Protein AF-A0A7S0ATK8-F1 (afdb_monomer)

Secondary structure (DSSP, 8-state):
-BPP----S-GGG--HHHHH--S-B-HHHHHHHHHHHHHHHHHHSS-S-SSSSTTSHHHHHHHTT-HHHHHHHTT----HHHHHHHHHHT-SSTTTSPPHHHHHTSHHHHH-------

Radius of gyration: 14.16 Å; Cα contacts (8 Å, |Δi|>4): 160; chains: 1; bounding box: 34×24×38 Å

pLDDT: mean 89.96, std 11.38, range [43.09, 98.19]

Solvent-accessible surface area (backbone atoms only — not comparable to full-atom values): 6788 Å² total; per-residue (Å²): 115,46,70,61,83,74,87,84,83,62,55,53,50,42,29,52,61,58,63,66,45,81,54,67,39,52,67,69,49,42,51,38,25,29,50,25,42,50,52,46,24,74,70,72,74,49,73,74,33,70,42,52,43,82,87,32,67,51,31,39,42,37,53,72,68,42,43,50,62,48,35,56,76,67,73,47,90,67,56,71,53,53,34,50,51,37,42,36,25,43,35,74,52,62,89,68,25,54,50,72,71,53,49,65,66,30,65,42,69,72,67,52,74,83,78,72,83,130

Structure (mmCIF, N/CA/C/O backbone):
data_AF-A0A7S0ATK8-F1
#
_entry.id   AF-A0A7S0ATK8-F1
#
loop_
_atom_site.group_PDB
_atom_site.id
_atom_site.type_symbol
_atom_site.label_atom_id
_atom_site.label_alt_id
_atom_site.label_comp_id
_atom_site.label_asym_id
_atom_site.label_entity_id
_atom_site.label_seq_id
_atom_site.pdbx_PDB_ins_code
_atom_site.Cartn_x
_atom_site.Cartn_y
_atom_site.Cartn_z
_atom_site.occupancy
_atom_site.B_iso_or_equiv
_atom_site.auth_seq_id
_atom_site.auth_comp_id
_atom_site.auth_asym_id
_atom_site.auth_atom_id
_atom_site.pdbx_PDB_model_num
ATOM 1 N N . MET A 1 1 ? 3.622 -7.779 -18.973 1.00 81.69 1 MET A N 1
ATOM 2 C CA . MET A 1 1 ? 4.752 -6.952 -18.500 1.00 81.69 1 MET A CA 1
ATOM 3 C C . MET A 1 1 ? 4.941 -5.753 -19.414 1.00 81.69 1 MET A C 1
ATOM 5 O O . MET A 1 1 ? 5.159 -5.931 -20.609 1.00 81.69 1 MET A O 1
ATOM 9 N N . MET A 1 2 ? 4.822 -4.550 -18.862 1.00 84.62 2 MET A N 1
ATOM 10 C CA . MET A 1 2 ? 5.096 -3.281 -19.538 1.00 84.62 2 MET A CA 1
ATOM 11 C C . MET A 1 2 ? 6.590 -2.962 -19.453 1.00 84.62 2 MET A C 1
ATOM 13 O O . MET A 1 2 ? 7.256 -3.381 -18.512 1.00 84.62 2 MET A O 1
ATOM 17 N N . LYS A 1 3 ? 7.133 -2.248 -20.443 1.00 82.94 3 LYS A N 1
ATOM 18 C CA . LYS A 1 3 ? 8.534 -1.796 -20.438 1.00 82.94 3 LYS A CA 1
ATOM 19 C C . LYS A 1 3 ? 8.670 -0.461 -19.683 1.00 82.94 3 LYS A C 1
ATOM 21 O O . LYS A 1 3 ? 7.701 0.297 -19.682 1.00 82.94 3 LYS A O 1
ATOM 26 N N . PRO A 1 4 ? 9.854 -0.144 -19.126 1.00 80.31 4 PRO A N 1
ATOM 27 C CA . PRO A 1 4 ? 10.177 1.188 -18.613 1.00 80.31 4 PRO A CA 1
ATOM 28 C C . PRO A 1 4 ? 9.881 2.293 -19.637 1.00 80.31 4 PRO A C 1
ATOM 30 O O . PRO A 1 4 ? 10.356 2.215 -20.769 1.00 80.31 4 PRO A O 1
ATOM 33 N N . GLN A 1 5 ? 9.096 3.305 -19.257 1.00 69.06 5 GLN A N 1
ATOM 34 C CA . GLN A 1 5 ? 8.702 4.419 -20.143 1.00 69.06 5 GLN A CA 1
ATOM 35 C C . GLN A 1 5 ? 9.170 5.797 -19.639 1.00 69.06 5 GLN A C 1
ATOM 37 O O . GLN A 1 5 ? 8.876 6.812 -20.262 1.00 69.06 5 GLN A O 1
ATOM 42 N N . GLY A 1 6 ? 9.967 5.830 -18.566 1.00 65.62 6 GLY A N 1
ATOM 43 C CA . GLY A 1 6 ? 10.400 7.068 -17.913 1.00 65.62 6 GLY A CA 1
ATOM 44 C C . GLY A 1 6 ? 9.496 7.423 -16.732 1.00 65.62 6 GLY A C 1
ATOM 45 O O . GLY A 1 6 ? 8.367 6.948 -16.631 1.00 65.62 6 GLY A O 1
ATOM 46 N N . VAL A 1 7 ? 10.013 8.234 -15.808 1.00 63.94 7 VAL A N 1
ATOM 47 C CA . VAL A 1 7 ? 9.304 8.597 -14.574 1.00 63.94 7 VAL A CA 1
ATOM 48 C C . VAL A 1 7 ? 8.342 9.757 -14.857 1.00 63.94 7 VAL A C 1
ATOM 50 O O . VAL A 1 7 ? 8.771 10.849 -15.223 1.00 63.94 7 VAL A O 1
ATOM 53 N N . CYS A 1 8 ? 7.038 9.535 -14.676 1.00 66.88 8 CYS A N 1
ATOM 54 C CA . CYS A 1 8 ? 5.998 10.566 -14.729 1.00 66.88 8 CYS A CA 1
ATOM 55 C C . CYS A 1 8 ? 5.044 10.390 -13.537 1.00 66.88 8 CYS A C 1
ATOM 57 O O . CYS A 1 8 ? 4.597 9.278 -13.269 1.00 66.88 8 CYS A O 1
ATOM 59 N N . GLY A 1 9 ? 4.745 11.473 -12.813 1.00 67.88 9 GLY A N 1
ATOM 60 C CA . GLY A 1 9 ? 3.863 11.467 -11.639 1.00 67.88 9 GLY A CA 1
ATOM 61 C C . GLY A 1 9 ? 4.531 12.001 -10.369 1.00 67.88 9 GLY A C 1
ATOM 62 O O . GLY A 1 9 ? 5.692 12.409 -10.378 1.00 67.88 9 GLY A O 1
ATOM 63 N N . LYS A 1 10 ? 3.787 12.013 -9.257 1.00 78.88 10 LYS A N 1
ATOM 64 C CA . LYS A 1 10 ? 4.329 12.362 -7.936 1.00 78.88 10 LYS A CA 1
ATOM 65 C C . LYS A 1 10 ? 4.959 11.121 -7.292 1.00 78.88 10 LYS A C 1
ATOM 67 O O . LYS A 1 10 ? 4.311 10.081 -7.203 1.00 78.88 10 LYS A O 1
ATOM 72 N N . HIS A 1 11 ? 6.200 11.252 -6.823 1.00 84.62 11 HIS A N 1
ATOM 73 C CA . HIS A 1 11 ? 7.014 10.145 -6.298 1.00 84.62 11 HIS A CA 1
ATOM 74 C C . HIS A 1 11 ? 6.331 9.322 -5.197 1.00 84.62 11 HIS A C 1
ATOM 76 O O . HIS A 1 11 ? 6.488 8.106 -5.155 1.00 84.62 11 HIS A O 1
ATOM 82 N N . ASN A 1 12 ? 5.522 9.960 -4.353 1.00 87.44 12 ASN A N 1
ATOM 83 C CA . ASN A 1 12 ? 4.843 9.306 -3.238 1.00 87.44 12 ASN A CA 1
ATOM 84 C C . ASN A 1 12 ? 3.671 8.394 -3.642 1.00 87.44 12 ASN A C 1
ATOM 86 O O . ASN A 1 12 ? 3.187 7.661 -2.791 1.00 87.44 12 ASN A O 1
ATOM 90 N N . TYR A 1 13 ? 3.238 8.396 -4.909 1.00 90.88 13 TYR A N 1
ATOM 91 C CA . TYR A 1 13 ? 2.228 7.461 -5.440 1.00 90.88 13 TYR A CA 1
ATOM 92 C C . TYR A 1 13 ? 2.846 6.303 -6.226 1.00 90.88 13 TYR A C 1
ATOM 94 O O . TYR A 1 13 ? 2.164 5.329 -6.536 1.00 90.88 13 TYR A O 1
ATOM 102 N N . MET A 1 14 ? 4.125 6.416 -6.587 1.00 91.50 14 MET A N 1
ATOM 103 C CA . MET A 1 14 ? 4.786 5.430 -7.431 1.00 91.50 14 MET A CA 1
ATOM 104 C C . MET A 1 14 ? 5.059 4.153 -6.651 1.00 91.50 14 MET A C 1
ATOM 106 O O . MET A 1 14 ? 5.492 4.195 -5.495 1.00 91.50 14 MET A O 1
ATOM 110 N N . SER A 1 15 ? 4.861 3.024 -7.326 1.00 93.12 15 SER A N 1
ATOM 111 C CA . SER A 1 15 ? 5.346 1.738 -6.846 1.00 93.12 15 SER A CA 1
ATOM 112 C C . SER A 1 15 ? 6.877 1.668 -6.922 1.00 93.12 15 SER A C 1
ATOM 114 O O . SER A 1 15 ? 7.494 2.420 -7.687 1.00 93.12 15 SER A O 1
ATOM 116 N N . PRO A 1 16 ? 7.520 0.742 -6.192 1.00 93.94 16 PRO A N 1
ATOM 117 C CA . PRO A 1 16 ? 8.973 0.573 -6.234 1.00 93.94 16 PRO A CA 1
ATOM 118 C C . PRO A 1 16 ? 9.491 0.230 -7.638 1.00 93.94 16 PRO A C 1
ATOM 120 O O . PRO A 1 16 ? 10.598 0.623 -8.006 1.00 93.94 16 PRO A O 1
ATOM 123 N N . GLU A 1 17 ? 8.692 -0.477 -8.443 1.00 93.25 17 GLU A N 1
ATOM 124 C CA . GLU A 1 17 ? 9.037 -0.840 -9.824 1.00 93.25 17 GLU A CA 1
ATOM 125 C C . GLU A 1 17 ? 9.083 0.386 -10.728 1.00 93.25 17 GLU A C 1
ATOM 127 O O . GLU A 1 17 ? 10.034 0.545 -11.494 1.00 93.25 17 GLU A O 1
ATOM 132 N N . ILE A 1 18 ? 8.071 1.253 -10.619 1.00 92.12 18 ILE A N 1
ATOM 133 C CA . ILE A 1 18 ? 7.999 2.502 -11.381 1.00 92.12 18 ILE A CA 1
ATOM 134 C C . ILE A 1 18 ? 9.061 3.483 -10.906 1.00 92.12 18 ILE A C 1
ATOM 136 O O . ILE A 1 18 ? 9.685 4.142 -11.728 1.00 92.12 18 ILE A O 1
ATOM 140 N N . TYR A 1 19 ? 9.301 3.563 -9.597 1.00 90.62 19 TYR A N 1
ATOM 141 C CA . TYR A 1 19 ? 10.307 4.461 -9.040 1.00 90.62 19 TYR A CA 1
ATOM 142 C C . TYR A 1 19 ? 11.721 4.091 -9.509 1.00 90.62 19 TYR A C 1
ATOM 144 O O . TYR A 1 19 ? 12.499 4.973 -9.863 1.00 90.62 19 TYR A O 1
ATOM 152 N N . ARG A 1 20 ? 12.054 2.790 -9.560 1.00 90.06 20 ARG A N 1
ATOM 153 C CA . ARG A 1 20 ? 13.337 2.314 -10.113 1.00 90.06 20 ARG A CA 1
ATOM 154 C C . ARG A 1 20 ? 13.376 2.431 -11.637 1.00 90.06 20 ARG A C 1
ATOM 156 O O . ARG A 1 20 ? 14.393 2.827 -12.186 1.00 90.06 20 ARG A O 1
ATOM 163 N N . ASN A 1 21 ? 12.281 2.093 -12.322 1.00 88.25 21 ASN A N 1
ATOM 164 C CA . ASN A 1 21 ? 12.143 2.159 -13.782 1.00 88.25 21 ASN A CA 1
ATOM 165 C C . ASN A 1 21 ? 13.262 1.418 -14.560 1.00 88.25 21 ASN A C 1
ATOM 167 O O . ASN A 1 21 ? 13.648 1.818 -15.655 1.00 88.25 21 ASN A O 1
ATOM 171 N N . GLU A 1 22 ? 13.800 0.328 -14.006 1.00 88.88 22 GLU A N 1
ATOM 172 C CA . GLU A 1 22 ? 14.937 -0.413 -14.588 1.00 88.88 22 GLU A CA 1
ATOM 173 C C . GLU A 1 22 ? 14.518 -1.665 -15.371 1.00 88.88 22 GLU A C 1
ATOM 175 O O . GLU A 1 22 ? 15.231 -2.120 -16.266 1.00 88.88 22 GLU A O 1
ATOM 180 N N . ARG A 1 23 ? 13.380 -2.273 -15.014 1.00 89.75 23 ARG A N 1
ATOM 181 C CA . ARG A 1 23 ? 12.948 -3.588 -15.511 1.00 89.75 23 ARG A CA 1
ATOM 182 C C . ARG A 1 23 ? 11.485 -3.559 -15.942 1.00 89.75 23 ARG A C 1
ATOM 184 O O . ARG A 1 23 ? 10.735 -2.712 -15.463 1.00 89.75 23 ARG A O 1
ATOM 191 N N . PRO A 1 24 ? 11.055 -4.485 -16.817 1.00 91.94 24 PRO A N 1
ATOM 192 C CA . PRO A 1 24 ? 9.641 -4.658 -17.097 1.00 91.94 24 PRO A CA 1
ATOM 193 C C . PRO A 1 24 ? 8.842 -4.976 -15.829 1.00 91.94 24 PRO A C 1
ATOM 195 O O . PRO A 1 24 ? 9.312 -5.730 -14.978 1.00 91.94 24 PRO A O 1
ATOM 198 N N . PHE A 1 25 ? 7.632 -4.436 -15.732 1.00 93.06 25 PHE A N 1
ATOM 199 C CA . PHE A 1 25 ? 6.763 -4.554 -14.557 1.00 93.06 25 PHE A CA 1
ATOM 200 C C . PHE A 1 25 ? 5.336 -4.949 -14.949 1.00 93.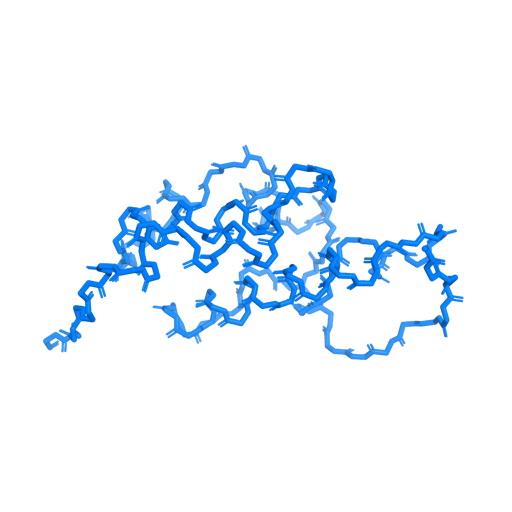06 25 PHE A C 1
ATOM 202 O O . PHE A 1 25 ? 4.945 -4.862 -16.118 1.00 93.06 25 PHE A O 1
ATOM 209 N N . ASP A 1 26 ? 4.553 -5.415 -13.981 1.00 94.81 26 ASP A N 1
ATOM 210 C CA . ASP A 1 26 ? 3.138 -5.728 -14.176 1.00 94.81 26 ASP A CA 1
ATOM 211 C C . ASP A 1 26 ? 2.282 -4.474 -13.956 1.00 94.81 26 ASP A C 1
ATOM 213 O O . ASP A 1 26 ? 2.295 -3.903 -12.870 1.00 94.81 26 ASP A O 1
ATOM 217 N N . GLY A 1 27 ? 1.536 -4.061 -14.986 1.00 93.44 27 GLY A N 1
ATOM 218 C CA . GLY A 1 27 ? 0.649 -2.896 -14.936 1.00 93.44 27 GLY A CA 1
ATOM 219 C C . GLY A 1 27 ? -0.423 -3.010 -13.849 1.00 93.44 27 GLY A C 1
ATOM 220 O O . GLY A 1 27 ? -0.674 -2.057 -13.123 1.00 93.44 27 GLY A O 1
ATOM 221 N N . PHE A 1 28 ? -0.996 -4.199 -13.657 1.00 95.62 28 PHE A N 1
ATOM 222 C CA . PHE A 1 28 ? -2.040 -4.380 -12.649 1.00 95.62 28 PHE A CA 1
ATOM 223 C C . PHE A 1 28 ? -1.477 -4.283 -11.226 1.00 95.62 28 PHE A C 1
ATOM 225 O O . PHE A 1 28 ? -2.101 -3.699 -10.343 1.00 95.62 28 PHE A O 1
ATOM 232 N N . ALA A 1 29 ? -0.275 -4.816 -10.996 1.00 96.44 29 ALA A N 1
ATOM 233 C CA . ALA A 1 29 ? 0.348 -4.798 -9.674 1.00 96.44 29 ALA A CA 1
ATOM 234 C C . ALA A 1 29 ? 0.835 -3.399 -9.258 1.00 96.44 29 ALA A C 1
ATOM 236 O O . ALA A 1 29 ? 0.863 -3.090 -8.063 1.00 96.44 29 ALA A O 1
ATOM 237 N N . ILE A 1 30 ? 1.237 -2.551 -10.212 1.00 95.56 30 ILE A N 1
ATOM 238 C CA . ILE A 1 30 ? 1.590 -1.153 -9.916 1.00 95.56 30 ILE A CA 1
ATOM 239 C C . ILE A 1 30 ? 0.342 -0.301 -9.644 1.00 95.56 30 ILE A C 1
ATOM 241 O O . ILE A 1 30 ? 0.388 0.567 -8.774 1.00 95.56 30 ILE A O 1
ATOM 245 N N . ASP A 1 31 ? -0.781 -0.589 -10.312 1.00 95.69 31 ASP A N 1
ATOM 246 C CA . ASP A 1 31 ? -2.048 0.113 -10.083 1.00 95.69 31 ASP A CA 1
ATOM 247 C C . ASP A 1 31 ? -2.597 -0.192 -8.686 1.00 95.69 31 ASP A C 1
ATOM 249 O O . ASP A 1 31 ? -3.064 0.708 -7.987 1.00 95.69 31 ASP A O 1
ATOM 253 N N . LEU A 1 32 ? -2.483 -1.443 -8.226 1.00 97.94 32 LEU A N 1
ATOM 254 C CA . LEU A 1 32 ? -2.908 -1.816 -6.874 1.00 97.94 32 LEU A CA 1
ATOM 255 C C . LEU A 1 32 ? -2.006 -1.243 -5.785 1.00 97.94 32 LEU A C 1
ATOM 257 O O . LEU A 1 32 ? -2.505 -0.871 -4.724 1.00 97.94 32 LEU A O 1
ATOM 261 N N . TRP A 1 33 ? -0.712 -1.075 -6.059 1.00 97.19 33 TRP A N 1
ATOM 262 C CA . TRP A 1 33 ? 0.154 -0.307 -5.172 1.00 97.19 33 TRP A CA 1
ATOM 263 C C . TRP A 1 33 ? -0.336 1.144 -5.046 1.00 97.19 33 TRP A C 1
ATOM 265 O O . TRP A 1 33 ? -0.534 1.642 -3.937 1.00 97.19 33 TRP A O 1
ATOM 275 N N . ALA A 1 34 ? -0.573 1.819 -6.177 1.00 96.69 34 ALA A N 1
ATOM 276 C CA . ALA A 1 34 ? -1.040 3.205 -6.188 1.00 96.69 34 ALA A CA 1
ATOM 277 C C . ALA A 1 34 ? -2.400 3.355 -5.483 1.00 96.69 34 ALA A C 1
ATOM 279 O O . ALA A 1 34 ? -2.591 4.286 -4.700 1.00 96.69 34 ALA A O 1
ATOM 280 N N . ALA A 1 35 ? -3.320 2.408 -5.688 1.00 97.62 35 ALA A N 1
ATOM 281 C CA . ALA A 1 35 ? -4.586 2.351 -4.965 1.00 97.62 35 ALA A CA 1
ATOM 282 C C .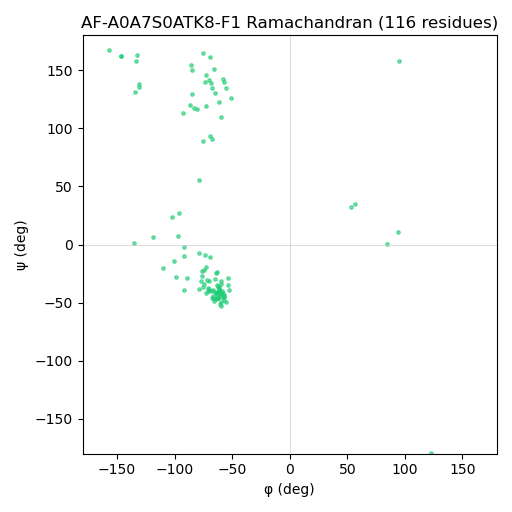 ALA A 1 35 ? -4.385 2.185 -3.447 1.00 97.62 35 ALA A C 1
ATOM 284 O O . ALA A 1 35 ? -5.078 2.840 -2.672 1.00 97.62 35 ALA A O 1
ATOM 285 N N . GLY A 1 36 ? -3.411 1.375 -3.015 1.00 97.62 36 GLY A N 1
ATOM 286 C CA . GLY A 1 36 ? -3.048 1.216 -1.603 1.00 97.62 36 GLY A CA 1
ATOM 287 C C . GLY A 1 36 ? -2.515 2.511 -0.982 1.00 97.62 36 GLY A C 1
ATOM 288 O O . GLY A 1 36 ? -2.912 2.874 0.124 1.00 97.62 36 GLY A O 1
ATOM 289 N N . VAL A 1 37 ? -1.686 3.261 -1.718 1.00 97.44 37 VAL A N 1
ATOM 290 C CA . VAL A 1 37 ? -1.227 4.599 -1.302 1.00 97.44 37 VAL A CA 1
ATOM 291 C C . VAL A 1 37 ? -2.402 5.570 -1.165 1.00 97.44 37 VAL A C 1
ATOM 293 O O . VAL A 1 37 ? -2.484 6.301 -0.179 1.00 97.44 37 VAL A O 1
ATOM 296 N N . ILE A 1 38 ? -3.317 5.591 -2.139 1.00 97.00 38 ILE A N 1
ATOM 297 C CA . ILE A 1 38 ? -4.499 6.463 -2.099 1.00 97.00 38 ILE A CA 1
ATOM 298 C C . ILE A 1 38 ? -5.380 6.105 -0.900 1.00 97.00 38 ILE A C 1
ATOM 300 O O . ILE A 1 38 ? -5.807 7.003 -0.179 1.00 97.00 38 ILE A O 1
ATOM 304 N N . LEU A 1 39 ? -5.608 4.814 -0.650 1.00 96.62 39 LEU A N 1
ATOM 305 C CA . LEU A 1 39 ? -6.362 4.348 0.510 1.00 96.62 39 LEU A CA 1
ATOM 306 C C . LEU A 1 39 ? -5.724 4.810 1.824 1.00 96.62 39 LEU A C 1
ATOM 308 O O . LEU A 1 39 ? -6.426 5.351 2.675 1.00 96.62 39 LEU A O 1
ATOM 312 N N . TYR A 1 40 ? -4.401 4.690 1.954 1.00 96.12 40 TYR A N 1
ATOM 313 C CA . TYR A 1 40 ? -3.677 5.222 3.107 1.00 96.12 40 TYR A CA 1
ATOM 314 C C . TYR A 1 40 ? -3.943 6.716 3.296 1.00 96.12 40 TYR A C 1
ATOM 316 O O . TYR A 1 40 ? -4.310 7.136 4.388 1.00 96.12 40 TYR A O 1
ATOM 324 N N . ILE A 1 41 ? -3.820 7.518 2.235 1.00 95.44 41 ILE A N 1
ATOM 325 C CA . ILE A 1 41 ? -4.058 8.967 2.304 1.00 95.44 41 ILE A CA 1
ATOM 326 C C . ILE A 1 41 ? -5.503 9.273 2.713 1.00 95.44 41 ILE A C 1
ATOM 328 O O . ILE A 1 41 ? -5.723 10.178 3.511 1.00 95.44 41 ILE A O 1
ATOM 332 N N . MET A 1 42 ? -6.485 8.531 2.196 1.00 95.00 42 MET A N 1
ATOM 333 C CA . MET A 1 42 ? -7.891 8.728 2.561 1.00 95.00 42 MET A CA 1
ATOM 334 C C . MET A 1 42 ? -8.156 8.449 4.045 1.00 95.00 42 MET A C 1
ATOM 336 O O . MET A 1 42 ? -8.993 9.124 4.638 1.00 95.00 42 MET A O 1
ATOM 340 N N . LEU A 1 43 ? -7.456 7.478 4.640 1.00 92.94 43 LEU A N 1
ATOM 341 C CA . LEU A 1 43 ? -7.668 7.065 6.030 1.00 92.94 43 LEU A CA 1
ATOM 342 C C . LEU A 1 43 ? -6.821 7.845 7.045 1.00 92.94 43 LEU A C 1
ATOM 344 O O . LEU A 1 43 ? -7.239 7.997 8.188 1.00 92.94 43 LEU A O 1
ATOM 348 N N . THR A 1 44 ? -5.644 8.336 6.652 1.00 92.38 44 THR A N 1
ATOM 349 C CA . THR A 1 44 ? -4.702 9.010 7.568 1.00 92.38 44 THR A CA 1
ATOM 350 C C . THR A 1 44 ? -4.571 10.513 7.314 1.00 92.38 44 THR A C 1
ATOM 352 O O . THR A 1 44 ? -4.136 11.252 8.194 1.00 92.38 44 THR A O 1
ATOM 355 N N . GLY A 1 45 ? -4.938 10.985 6.119 1.00 92.50 45 GLY A N 1
ATOM 356 C CA . GLY A 1 45 ? -4.828 12.383 5.699 1.00 92.50 45 GLY A CA 1
ATOM 357 C C . GLY A 1 45 ? -3.456 12.799 5.151 1.00 92.50 45 GLY A C 1
ATOM 358 O O . GLY A 1 45 ? -3.288 13.956 4.765 1.00 92.50 45 GLY A O 1
ATOM 359 N N . PHE A 1 46 ? -2.468 11.901 5.085 1.00 91.75 46 PHE A N 1
ATOM 360 C CA . PHE A 1 46 ? -1.113 12.224 4.620 1.00 91.75 46 PHE A CA 1
ATOM 361 C C . PHE A 1 46 ? -0.458 11.036 3.887 1.00 91.75 46 PHE A C 1
ATOM 363 O O . PHE A 1 46 ? -0.940 9.910 3.988 1.00 91.75 46 PHE A O 1
ATOM 370 N N . PRO A 1 47 ? 0.606 11.245 3.084 1.00 93.69 47 PRO A N 1
ATOM 371 C CA . PRO A 1 47 ? 1.207 10.160 2.314 1.00 93.69 47 PRO A CA 1
ATOM 372 C C . PRO A 1 47 ? 2.005 9.183 3.194 1.00 93.69 47 PRO A C 1
ATOM 374 O O . PRO A 1 47 ? 2.678 9.614 4.136 1.00 93.69 47 PRO A O 1
ATOM 377 N N . PRO A 1 48 ? 2.009 7.884 2.845 1.00 93.81 48 PRO A N 1
ATOM 378 C CA . PRO A 1 48 ? 2.696 6.855 3.622 1.00 93.81 48 PRO A CA 1
ATOM 379 C C . PRO A 1 48 ? 4.220 7.030 3.648 1.00 93.81 48 PRO A C 1
ATOM 381 O O . PRO A 1 48 ? 4.864 6.654 4.619 1.00 93.81 48 PRO A O 1
ATOM 384 N N . TYR A 1 49 ? 4.800 7.612 2.599 1.00 94.69 49 TYR A N 1
ATOM 385 C CA . TYR A 1 49 ? 6.231 7.875 2.435 1.00 94.69 49 TYR A CA 1
ATOM 386 C C . TYR A 1 49 ? 6.434 9.016 1.421 1.00 94.69 49 TYR A C 1
ATOM 388 O O . TYR A 1 49 ? 5.500 9.380 0.702 1.00 94.69 49 TYR A O 1
ATOM 396 N N . ASP A 1 50 ? 7.644 9.570 1.332 1.00 93.44 50 ASP A N 1
ATOM 397 C CA . ASP A 1 50 ? 7.999 10.560 0.304 1.00 93.44 50 ASP A CA 1
ATOM 398 C C . ASP A 1 50 ? 8.589 9.886 -0.940 1.00 93.44 50 ASP A C 1
ATOM 400 O O . ASP A 1 50 ? 8.297 10.285 -2.069 1.00 93.44 50 ASP A O 1
ATOM 404 N N . ASN A 1 51 ? 9.407 8.846 -0.736 1.00 93.19 51 ASN A N 1
ATOM 405 C CA . ASN A 1 51 ? 10.089 8.122 -1.805 1.00 93.19 51 ASN A CA 1
ATOM 406 C C . ASN A 1 51 ? 9.913 6.606 -1.673 1.00 93.19 51 ASN A C 1
ATOM 408 O O . ASN A 1 51 ? 10.127 6.043 -0.603 1.00 93.19 51 ASN A O 1
ATOM 412 N N . ALA A 1 52 ? 9.618 5.926 -2.784 1.00 93.31 52 ALA A N 1
ATOM 413 C CA . ALA A 1 52 ? 9.479 4.468 -2.829 1.00 93.31 52 ALA A CA 1
ATOM 414 C C . ALA A 1 52 ? 10.846 3.747 -2.867 1.00 93.31 52 ALA A C 1
ATOM 416 O O . ALA A 1 52 ? 11.155 2.989 -3.791 1.00 93.31 52 ALA A O 1
ATOM 417 N N . ASN A 1 53 ? 11.711 4.029 -1.888 1.00 93.44 53 ASN A N 1
ATOM 418 C CA . ASN A 1 53 ? 13.036 3.428 -1.766 1.00 93.44 53 ASN A CA 1
ATOM 419 C C . ASN A 1 53 ? 13.457 3.244 -0.296 1.00 93.44 53 ASN A C 1
ATOM 421 O O . ASN A 1 53 ? 12.930 3.882 0.608 1.00 93.44 53 ASN A O 1
ATOM 425 N N . MET A 1 54 ? 14.454 2.386 -0.058 1.00 94.44 54 MET A N 1
ATOM 426 C CA . MET A 1 54 ? 14.881 1.998 1.296 1.00 94.44 54 MET A CA 1
ATOM 427 C C . MET A 1 54 ? 15.571 3.109 2.105 1.00 94.44 54 MET A C 1
ATOM 429 O O . MET A 1 54 ? 15.803 2.915 3.301 1.00 94.44 54 MET A O 1
ATOM 433 N N . ALA A 1 55 ? 15.931 4.243 1.492 1.00 95.25 55 ALA A N 1
ATOM 434 C CA . ALA A 1 55 ? 16.462 5.398 2.216 1.00 95.25 55 ALA A CA 1
ATOM 435 C C . ALA A 1 55 ? 15.353 6.172 2.949 1.00 95.25 55 ALA A C 1
ATOM 437 O O . ALA A 1 55 ? 15.639 6.842 3.939 1.00 95.25 55 ALA A O 1
ATOM 438 N N . ASP A 1 56 ? 14.096 6.042 2.512 1.00 95.06 56 ASP A N 1
ATOM 439 C CA . ASP A 1 56 ? 12.934 6.548 3.236 1.00 95.06 56 ASP A CA 1
ATOM 440 C C . ASP A 1 56 ? 12.544 5.566 4.355 1.00 95.06 56 ASP A C 1
ATOM 442 O O . ASP A 1 56 ? 12.181 4.410 4.118 1.00 95.06 56 ASP A O 1
ATOM 446 N N . GLN A 1 57 ? 12.636 6.026 5.605 1.00 94.25 57 GLN A N 1
ATOM 447 C CA . GLN A 1 57 ? 12.328 5.209 6.778 1.00 94.25 57 GLN A CA 1
ATOM 448 C C . GLN A 1 57 ? 10.862 4.758 6.803 1.00 94.25 57 GLN A C 1
ATOM 450 O O . GLN A 1 57 ? 10.586 3.634 7.217 1.00 94.25 57 GLN A O 1
ATOM 455 N N . ARG A 1 58 ? 9.924 5.601 6.353 1.00 93.19 58 ARG A N 1
ATOM 456 C CA . ARG A 1 58 ? 8.496 5.261 6.363 1.00 93.19 58 ARG A CA 1
ATOM 457 C C . ARG A 1 58 ? 8.184 4.200 5.318 1.00 93.19 58 ARG A C 1
ATOM 459 O O . ARG A 1 58 ? 7.468 3.247 5.609 1.00 93.19 58 ARG A O 1
ATOM 466 N N . PHE A 1 59 ? 8.802 4.311 4.140 1.00 95.75 59 PHE A N 1
ATOM 467 C CA . PHE A 1 59 ? 8.724 3.268 3.119 1.00 95.75 59 PHE A CA 1
ATOM 468 C C . PHE A 1 59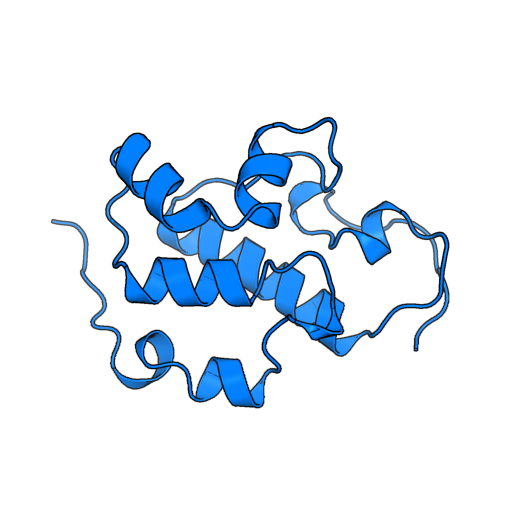 ? 9.226 1.925 3.657 1.00 95.75 59 PHE A C 1
ATOM 470 O O . PHE A 1 59 ? 8.562 0.910 3.467 1.00 95.75 59 PHE A O 1
ATOM 477 N N . ARG A 1 60 ? 10.364 1.926 4.368 1.00 95.94 60 ARG A N 1
ATOM 478 C CA . ARG A 1 60 ? 10.950 0.713 4.954 1.00 95.94 60 ARG A CA 1
ATOM 479 C C . ARG A 1 60 ? 9.984 -0.006 5.901 1.00 95.94 60 ARG A C 1
ATOM 481 O O . ARG A 1 60 ? 9.783 -1.204 5.746 1.00 95.94 60 ARG A O 1
ATOM 488 N N . ILE A 1 61 ? 9.352 0.727 6.817 1.00 93.69 61 ILE A N 1
ATOM 489 C CA . ILE A 1 61 ? 8.396 0.160 7.785 1.00 93.69 61 ILE A CA 1
ATOM 490 C C . ILE A 1 61 ? 7.248 -0.565 7.067 1.00 93.69 61 ILE A C 1
ATOM 492 O O . ILE A 1 61 ? 6.880 -1.680 7.440 1.00 93.69 61 ILE A O 1
ATOM 496 N N . ILE A 1 62 ? 6.721 0.045 6.004 1.00 93.56 62 ILE A N 1
ATOM 497 C CA . ILE A 1 62 ? 5.611 -0.508 5.221 1.00 93.56 62 ILE A CA 1
ATOM 498 C C . ILE A 1 62 ? 6.028 -1.795 4.514 1.00 93.56 62 ILE A C 1
ATOM 500 O O . ILE A 1 62 ? 5.321 -2.798 4.591 1.00 93.56 62 ILE A O 1
ATOM 504 N N . VAL A 1 63 ? 7.174 -1.799 3.831 1.00 94.50 63 VAL A N 1
ATOM 505 C CA . VAL A 1 63 ? 7.612 -2.988 3.084 1.00 94.50 63 VAL A CA 1
ATOM 506 C C . VAL A 1 63 ? 8.089 -4.128 3.983 1.00 94.50 63 VAL A C 1
ATOM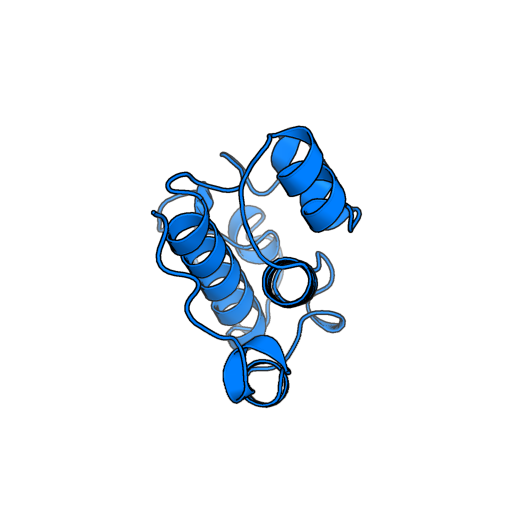 508 O O . VAL A 1 63 ? 8.093 -5.276 3.544 1.00 94.50 63 VAL A O 1
ATOM 511 N N . GLU A 1 64 ? 8.444 -3.837 5.236 1.00 94.50 64 GLU A N 1
ATOM 512 C CA . GLU A 1 64 ? 8.757 -4.832 6.269 1.00 94.50 64 GLU A CA 1
ATOM 513 C C . GLU A 1 64 ? 7.509 -5.473 6.898 1.00 94.50 64 GLU A C 1
ATOM 515 O O . GLU A 1 64 ? 7.636 -6.449 7.633 1.00 94.50 64 GLU A O 1
ATOM 520 N N . GLY A 1 65 ? 6.305 -4.985 6.582 1.00 93.44 65 GLY A N 1
ATOM 521 C CA . GLY A 1 65 ? 5.061 -5.588 7.058 1.00 93.44 65 GLY A CA 1
ATOM 522 C C . GLY A 1 65 ? 4.494 -4.987 8.345 1.00 93.44 65 GLY A C 1
ATOM 523 O O . GLY A 1 65 ? 3.570 -5.573 8.899 1.00 93.44 65 GLY A O 1
ATOM 524 N N . ASN A 1 66 ? 5.029 -3.855 8.814 1.00 92.69 66 ASN A N 1
ATOM 525 C CA . ASN A 1 66 ? 4.747 -3.292 10.140 1.00 92.69 66 ASN A CA 1
ATOM 526 C C . ASN A 1 66 ? 3.764 -2.102 10.109 1.00 92.69 66 ASN A C 1
ATOM 528 O O . ASN A 1 66 ? 3.795 -1.235 10.987 1.00 92.69 66 ASN A O 1
ATOM 532 N N . LEU A 1 67 ? 2.926 -1.992 9.071 1.00 92.62 67 LEU A N 1
ATOM 533 C CA . LEU A 1 67 ? 2.024 -0.849 8.893 1.00 92.62 67 LEU A CA 1
ATOM 534 C C . LEU A 1 67 ? 0.997 -0.719 10.030 1.00 92.62 67 LEU A C 1
ATOM 536 O O . LEU A 1 67 ? 0.729 0.391 10.484 1.00 92.62 67 LEU A O 1
ATOM 540 N N . VAL A 1 68 ? 0.409 -1.824 10.496 1.00 91.62 68 VAL A N 1
ATOM 541 C CA . VAL A 1 68 ? -0.631 -1.788 11.543 1.00 91.62 68 VAL A CA 1
ATOM 542 C C . VAL A 1 68 ? -0.037 -1.295 12.862 1.00 91.62 68 VAL A C 1
ATOM 544 O O . VAL A 1 68 ? -0.588 -0.406 13.512 1.00 91.62 68 VAL A O 1
ATOM 547 N N . GLU A 1 69 ? 1.121 -1.831 13.236 1.00 91.62 69 GLU A N 1
ATOM 548 C CA . GLU A 1 69 ? 1.875 -1.441 14.423 1.00 91.62 69 GLU A CA 1
ATOM 549 C C . GLU A 1 69 ? 2.288 0.031 14.354 1.00 91.62 69 GLU A C 1
ATOM 551 O O . GLU A 1 69 ? 2.189 0.748 15.349 1.00 91.62 69 GLU A O 1
ATOM 556 N N . GLN A 1 70 ? 2.698 0.503 13.175 1.00 91.06 70 GLN A N 1
ATOM 557 C CA . GLN A 1 70 ? 3.051 1.900 12.942 1.00 91.06 70 GLN A CA 1
ATOM 558 C C . GLN A 1 70 ? 1.853 2.840 13.124 1.00 91.06 70 GLN A C 1
ATOM 560 O O . GLN A 1 70 ? 1.985 3.857 13.802 1.00 91.06 70 GLN A O 1
ATOM 565 N N . LEU A 1 71 ? 0.691 2.514 12.545 1.00 91.94 71 LEU A N 1
ATOM 566 C CA . LEU A 1 71 ? -0.524 3.327 12.683 1.00 91.94 71 LEU A CA 1
ATOM 567 C C . LEU A 1 71 ? -0.943 3.443 14.156 1.00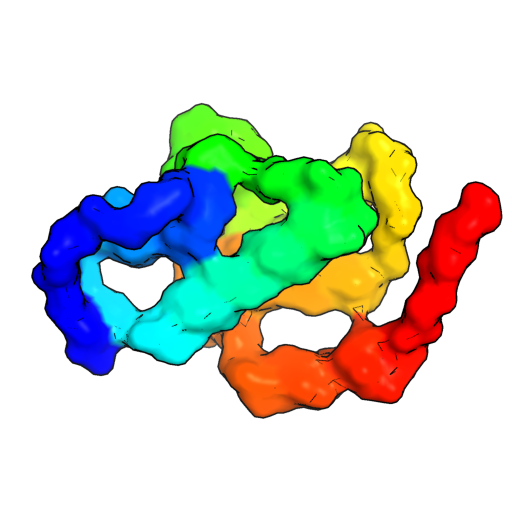 91.94 71 LEU A C 1
ATOM 569 O O . LEU A 1 71 ? -1.229 4.545 14.624 1.00 91.94 71 LEU A O 1
ATOM 573 N N . LYS A 1 72 ? -0.871 2.335 14.905 1.00 91.75 72 LYS A N 1
ATOM 574 C CA . LYS A 1 72 ? -1.105 2.311 16.359 1.00 91.75 72 LYS A CA 1
ATOM 575 C C . LYS A 1 72 ? -0.094 3.168 17.120 1.00 91.75 72 LYS A C 1
ATOM 577 O O . LYS A 1 72 ? -0.482 3.949 17.981 1.00 91.75 72 LYS A O 1
ATOM 582 N N . ALA A 1 73 ? 1.194 3.056 16.795 1.00 90.50 73 ALA A N 1
ATOM 583 C CA . ALA A 1 73 ? 2.252 3.833 17.443 1.00 90.50 73 ALA A CA 1
ATOM 584 C C . ALA A 1 73 ? 2.119 5.348 17.208 1.00 90.50 73 ALA A C 1
ATOM 586 O O . ALA A 1 73 ? 2.641 6.139 17.992 1.00 90.50 73 ALA A O 1
ATOM 587 N N . TRP A 1 74 ? 1.443 5.751 16.132 1.00 89.38 74 TRP A N 1
ATOM 588 C CA . TRP A 1 74 ? 1.186 7.149 15.783 1.00 89.38 74 TRP A CA 1
ATOM 589 C C . TRP A 1 74 ? -0.192 7.651 16.222 1.00 89.38 74 TRP A C 1
ATOM 591 O O . TRP A 1 74 ? -0.554 8.769 15.867 1.00 89.38 74 TRP A O 1
ATOM 601 N N . ASP A 1 75 ? -0.937 6.851 16.990 1.00 90.69 75 ASP A N 1
ATOM 602 C CA . ASP A 1 75 ? -2.287 7.176 17.466 1.00 90.69 75 ASP A CA 1
ATOM 603 C C . ASP A 1 75 ? -3.270 7.500 16.321 1.00 90.69 75 ASP A C 1
ATOM 605 O O . ASP A 1 75 ? -4.146 8.358 16.424 1.00 90.69 75 ASP A O 1
ATOM 609 N N . ILE A 1 76 ? -3.110 6.816 15.182 1.00 89.94 76 ILE A N 1
ATOM 610 C CA . ILE A 1 76 ? -3.985 6.971 14.018 1.00 89.94 76 ILE A CA 1
ATOM 611 C C . ILE A 1 76 ? -5.094 5.927 14.095 1.00 89.94 76 ILE A C 1
ATOM 613 O O . ILE A 1 76 ? -4.853 4.726 13.966 1.00 89.94 76 ILE A O 1
ATOM 617 N N . ASN A 1 77 ? -6.325 6.399 14.290 1.00 89.00 77 ASN A N 1
ATOM 618 C CA . ASN A 1 77 ? -7.494 5.543 14.448 1.00 89.00 77 ASN A CA 1
ATOM 619 C C . ASN A 1 77 ? -7.954 4.944 13.107 1.00 89.00 77 ASN A C 1
ATOM 621 O O . ASN A 1 77 ? -8.788 5.511 12.403 1.00 89.00 77 ASN A O 1
ATOM 625 N N . VAL A 1 78 ? -7.402 3.783 12.769 1.00 90.31 78 VAL A N 1
ATOM 626 C CA . VAL A 1 78 ? -7.756 2.969 11.602 1.00 90.31 78 VAL A CA 1
ATOM 627 C C . VAL A 1 78 ? -7.962 1.532 12.080 1.00 90.31 78 VAL A C 1
ATOM 629 O O . VAL A 1 78 ? -7.193 1.053 12.911 1.00 90.31 78 VAL A O 1
ATOM 632 N N . SER A 1 79 ? -8.996 0.840 11.585 1.00 92.12 79 SER A N 1
ATOM 633 C CA . SER A 1 79 ? -9.251 -0.544 12.009 1.00 92.12 79 SER A CA 1
ATOM 634 C C . SER A 1 79 ? -8.127 -1.484 11.566 1.00 92.12 79 SER A C 1
ATOM 636 O O . SER A 1 79 ? -7.497 -1.280 10.522 1.00 92.12 79 SER A O 1
ATOM 638 N N . ASP A 1 80 ? -7.904 -2.549 12.335 1.00 91.69 80 ASP A N 1
ATOM 639 C CA . ASP A 1 80 ? -6.871 -3.543 12.032 1.00 91.69 80 ASP A CA 1
ATOM 640 C C . ASP A 1 80 ? -7.106 -4.198 10.659 1.00 91.69 80 ASP A C 1
ATOM 642 O O . ASP A 1 80 ? -6.153 -4.451 9.924 1.00 91.69 80 ASP A O 1
ATOM 646 N N . GLU A 1 81 ? -8.363 -4.393 10.248 1.00 93.94 81 GLU A N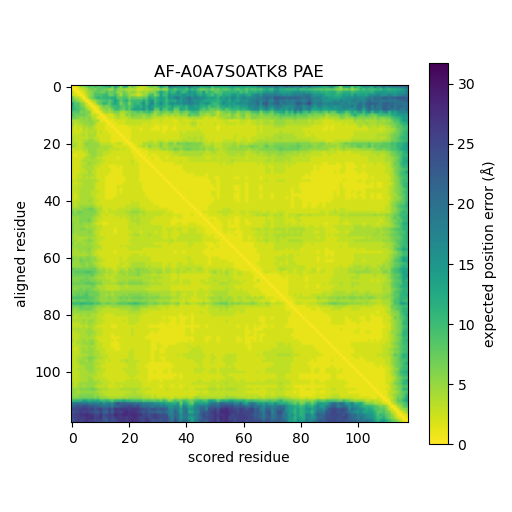 1
ATOM 647 C CA . GLU A 1 81 ? -8.715 -4.920 8.926 1.00 93.94 81 GLU A CA 1
ATOM 648 C C . GLU A 1 81 ? -8.354 -3.952 7.794 1.00 93.94 81 GLU A C 1
ATOM 650 O O . GLU A 1 81 ? -7.889 -4.388 6.739 1.00 93.94 81 GLU A O 1
ATOM 655 N N . ALA A 1 82 ? -8.542 -2.644 7.992 1.00 94.81 82 ALA A N 1
ATOM 656 C CA . ALA A 1 82 ? -8.156 -1.638 7.006 1.00 94.81 82 ALA A CA 1
ATOM 657 C C . ALA A 1 82 ? -6.630 -1.584 6.861 1.00 94.81 82 ALA A C 1
ATOM 659 O O . ALA A 1 82 ? -6.096 -1.571 5.750 1.00 94.81 82 ALA A O 1
ATOM 660 N N . GLY A 1 83 ? -5.925 -1.609 7.997 1.00 95.31 83 GLY A N 1
ATOM 661 C CA . GLY A 1 83 ? -4.469 -1.692 8.043 1.00 95.31 83 GLY A CA 1
ATOM 662 C C . GLY A 1 83 ? -3.939 -2.955 7.360 1.00 95.31 83 GLY A C 1
ATOM 663 O O . GLY A 1 83 ? -2.999 -2.875 6.570 1.00 95.31 83 GLY A O 1
ATOM 664 N N . ASN A 1 84 ? -4.583 -4.104 7.582 1.00 95.75 84 ASN A N 1
ATOM 665 C CA . ASN A 1 84 ? -4.226 -5.370 6.944 1.00 95.75 84 ASN A CA 1
ATOM 666 C C . ASN A 1 84 ? -4.423 -5.343 5.420 1.00 95.75 84 ASN A C 1
ATOM 668 O O . ASN A 1 84 ? -3.541 -5.798 4.681 1.00 95.75 84 ASN A O 1
ATOM 672 N N . LEU A 1 85 ? -5.525 -4.753 4.941 1.00 97.38 85 LEU A N 1
ATOM 673 C CA . LEU A 1 85 ? -5.748 -4.558 3.509 1.00 97.38 85 LEU A CA 1
ATOM 674 C C . LEU A 1 85 ? -4.637 -3.703 2.895 1.00 97.38 85 LEU A C 1
ATOM 676 O O . LEU A 1 85 ? -3.999 -4.128 1.931 1.00 97.38 85 LEU A O 1
ATOM 680 N N . MET A 1 86 ? -4.373 -2.524 3.472 1.00 97.06 86 MET A N 1
ATOM 681 C CA . MET A 1 86 ? -3.324 -1.621 2.988 1.00 97.06 86 MET A CA 1
ATOM 682 C C . MET A 1 86 ? -1.956 -2.309 2.974 1.00 97.06 86 MET A C 1
ATOM 684 O O . MET A 1 86 ? -1.240 -2.232 1.978 1.00 97.06 86 MET A O 1
ATOM 688 N N . GLN A 1 87 ? -1.612 -3.045 4.034 1.00 97.38 87 GLN A N 1
ATOM 689 C CA . GLN A 1 87 ? -0.348 -3.773 4.123 1.00 97.38 87 GLN A CA 1
ATOM 690 C C . GLN A 1 87 ? -0.212 -4.836 3.024 1.00 97.38 87 GLN A C 1
ATOM 692 O O . GLN A 1 87 ? 0.878 -5.038 2.485 1.00 97.38 87 GLN A O 1
ATOM 697 N N . SER A 1 88 ? -1.312 -5.502 2.677 1.00 97.62 88 SER A N 1
ATOM 698 C CA . SER A 1 88 ? -1.347 -6.534 1.637 1.00 97.62 88 SER A CA 1
ATOM 699 C C . SER A 1 88 ? -1.309 -5.947 0.218 1.00 97.62 88 SER A C 1
ATOM 701 O O . SER A 1 88 ? -0.802 -6.586 -0.702 1.00 97.62 88 SER A O 1
ATOM 703 N N . MET A 1 89 ? -1.788 -4.714 0.027 1.00 98.06 89 MET A N 1
ATOM 704 C CA . MET A 1 89 ? -1.651 -3.967 -1.234 1.00 98.06 89 MET A CA 1
ATOM 705 C C . MET A 1 89 ? -0.242 -3.375 -1.415 1.00 98.06 89 MET A C 1
ATOM 707 O O . MET A 1 89 ? 0.246 -3.275 -2.539 1.00 98.06 89 MET A O 1
ATOM 711 N N . LEU A 1 90 ? 0.429 -3.021 -0.313 1.00 97.31 90 LEU A N 1
ATOM 712 C CA . LEU A 1 90 ? 1.755 -2.386 -0.285 1.00 97.31 90 LEU A CA 1
ATOM 713 C C . LEU A 1 90 ? 2.909 -3.386 -0.072 1.00 97.31 90 LEU A C 1
ATOM 715 O O . LEU A 1 90 ? 3.969 -3.036 0.451 1.00 97.31 90 LEU A O 1
ATOM 719 N N . ARG A 1 91 ? 2.730 -4.648 -0.486 1.00 97.00 91 ARG A N 1
ATOM 720 C CA . ARG A 1 91 ? 3.804 -5.653 -0.478 1.00 97.00 91 ARG A CA 1
ATOM 721 C C . ARG A 1 91 ? 4.884 -5.300 -1.495 1.00 97.00 91 ARG A C 1
ATOM 723 O O . ARG A 1 91 ? 4.588 -4.954 -2.638 1.00 97.00 91 ARG A O 1
ATOM 730 N N . LEU A 1 92 ? 6.150 -5.401 -1.087 1.00 96.31 92 LEU A N 1
ATOM 731 C CA . LEU A 1 92 ? 7.277 -5.064 -1.958 1.00 96.31 92 LEU A CA 1
ATOM 732 C C . LEU A 1 92 ? 7.337 -5.975 -3.182 1.00 96.31 92 LEU A C 1
ATOM 734 O O . LEU A 1 92 ? 7.484 -5.464 -4.288 1.00 96.31 92 LEU A O 1
ATOM 738 N N . ASP A 1 93 ? 7.191 -7.286 -2.996 1.00 95.75 93 ASP A N 1
ATOM 739 C CA . ASP A 1 93 ? 7.100 -8.227 -4.110 1.00 95.75 93 ASP A CA 1
ATOM 740 C C . ASP A 1 93 ? 5.727 -8.091 -4.798 1.00 95.75 93 ASP A C 1
ATOM 742 O O . ASP A 1 93 ? 4.702 -8.330 -4.152 1.00 95.75 93 ASP A O 1
ATOM 746 N N . PRO A 1 94 ? 5.666 -7.725 -6.097 1.00 95.62 94 PRO A N 1
ATOM 747 C CA . PRO A 1 94 ? 4.416 -7.695 -6.853 1.00 95.62 94 PRO A CA 1
ATOM 748 C C . PRO A 1 94 ? 3.630 -9.009 -6.819 1.00 95.62 94 PRO A C 1
ATOM 750 O O . PRO A 1 94 ? 2.409 -8.967 -6.920 1.00 95.62 94 PRO A O 1
ATOM 753 N N . ALA A 1 95 ? 4.301 -10.158 -6.677 1.00 95.38 95 ALA A N 1
ATOM 754 C CA . ALA A 1 95 ? 3.650 -11.466 -6.615 1.00 95.38 95 ALA A CA 1
ATOM 755 C C . ALA A 1 95 ? 2.944 -11.729 -5.274 1.00 95.38 95 ALA A C 1
ATOM 757 O O . ALA A 1 95 ? 2.039 -12.558 -5.211 1.00 95.38 95 ALA A O 1
ATOM 758 N N . GLU A 1 96 ? 3.340 -11.021 -4.214 1.00 95.94 96 GLU A N 1
ATOM 759 C CA . GLU A 1 96 ? 2.700 -11.087 -2.896 1.00 95.94 96 GLU A CA 1
ATOM 760 C C . GLU A 1 96 ? 1.600 -10.031 -2.721 1.00 95.94 96 GLU A C 1
ATOM 762 O O . GLU A 1 96 ? 0.861 -10.069 -1.734 1.00 95.94 96 GLU A O 1
ATOM 767 N N . ARG A 1 97 ? 1.477 -9.077 -3.655 1.00 96.94 97 ARG A N 1
ATOM 768 C CA . ARG A 1 97 ? 0.394 -8.088 -3.630 1.00 96.94 97 ARG A CA 1
ATOM 769 C C . ARG A 1 97 ? -0.929 -8.758 -3.946 1.00 96.94 97 ARG A C 1
ATOM 771 O O . ARG A 1 97 ? -1.025 -9.596 -4.842 1.00 96.94 97 ARG A O 1
ATOM 778 N N . LEU A 1 98 ? -1.976 -8.319 -3.253 1.00 97.81 98 LEU A N 1
ATOM 779 C CA . LEU A 1 98 ? -3.333 -8.706 -3.620 1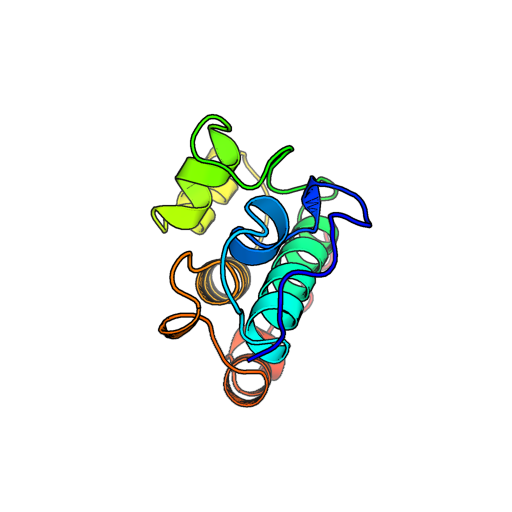.00 97.81 98 LEU A CA 1
ATOM 780 C C . LEU A 1 98 ? -3.620 -8.301 -5.063 1.00 97.81 98 LEU A C 1
ATOM 782 O O . LEU A 1 98 ? -3.275 -7.203 -5.484 1.00 97.81 98 LEU A O 1
ATOM 786 N N . THR A 1 99 ? -4.310 -9.173 -5.786 1.00 97.88 99 THR A N 1
ATOM 787 C CA . THR A 1 99 ? -4.988 -8.854 -7.043 1.00 97.88 99 THR A CA 1
ATOM 788 C C . THR A 1 99 ? -6.270 -8.065 -6.778 1.00 97.88 99 THR A C 1
ATOM 790 O O . THR A 1 99 ? -6.805 -8.080 -5.669 1.00 97.88 99 THR A O 1
ATOM 793 N N . LEU A 1 100 ? -6.835 -7.436 -7.813 1.00 97.56 100 LEU A N 1
ATOM 794 C CA . LEU A 1 100 ? -8.084 -6.679 -7.683 1.00 97.56 100 LEU A CA 1
ATOM 795 C C . LEU A 1 100 ? -9.225 -7.557 -7.149 1.00 97.56 100 LEU A C 1
ATOM 797 O O . LEU A 1 100 ? -9.975 -7.132 -6.278 1.00 97.56 100 LEU A O 1
ATOM 801 N N . ALA A 1 101 ? -9.328 -8.800 -7.626 1.00 97.88 101 ALA A N 1
ATOM 802 C CA . ALA A 1 101 ? -10.334 -9.742 -7.148 1.00 97.88 101 ALA A CA 1
ATOM 803 C C . ALA A 1 101 ? -10.169 -10.048 -5.649 1.00 97.88 101 ALA A C 1
ATOM 805 O O . ALA A 1 101 ? -11.157 -10.107 -4.924 1.00 97.88 101 ALA A O 1
ATOM 806 N N . GLN A 1 102 ? -8.928 -10.195 -5.174 1.00 98.19 102 GLN A N 1
ATOM 807 C CA . GLN A 1 102 ? -8.653 -10.427 -3.755 1.00 98.19 102 GLN A CA 1
ATOM 808 C C . GLN A 1 102 ? -8.907 -9.179 -2.902 1.00 98.19 102 GLN A C 1
ATOM 810 O O . GLN A 1 102 ? -9.439 -9.310 -1.805 1.00 98.19 102 GLN A O 1
ATOM 815 N N . VAL A 1 103 ? -8.594 -7.978 -3.406 1.00 97.81 103 VAL A N 1
ATOM 816 C CA . VAL A 1 103 ? -8.949 -6.708 -2.747 1.00 97.81 103 VAL A CA 1
ATOM 817 C C . VAL A 1 103 ? -10.465 -6.604 -2.582 1.00 97.81 103 VAL A C 1
ATOM 819 O O . VAL A 1 103 ? -10.943 -6.371 -1.478 1.00 97.81 103 VAL A O 1
ATOM 822 N N . MET A 1 104 ? -11.231 -6.847 -3.649 1.00 96.81 104 MET A N 1
ATOM 823 C CA . MET A 1 104 ? -12.699 -6.784 -3.616 1.00 96.81 104 MET A CA 1
ATOM 824 C C . MET A 1 104 ? -13.334 -7.840 -2.700 1.00 96.81 104 MET A C 1
ATOM 826 O O . MET A 1 104 ? -14.450 -7.645 -2.226 1.00 96.81 104 MET A O 1
ATOM 830 N N . ALA A 1 105 ? -12.634 -8.947 -2.448 1.00 96.69 105 ALA A N 1
ATOM 831 C CA . ALA A 1 105 ? -13.056 -10.000 -1.529 1.00 96.69 105 ALA A CA 1
ATOM 832 C C . ALA A 1 105 ? -12.532 -9.809 -0.093 1.00 96.69 105 ALA A C 1
ATOM 834 O O . ALA A 1 105 ? -12.824 -10.630 0.778 1.00 96.69 105 ALA A O 1
ATOM 835 N N . HIS A 1 106 ? -11.739 -8.768 0.171 1.00 96.62 106 HIS A N 1
ATOM 836 C CA . HIS A 1 106 ? -11.149 -8.555 1.485 1.00 96.62 106 HIS A CA 1
ATOM 837 C C . HIS A 1 106 ? -12.236 -8.198 2.518 1.00 96.62 106 HIS A C 1
ATOM 839 O O . HIS A 1 106 ? -13.106 -7.377 2.210 1.00 96.62 106 HIS A O 1
ATOM 845 N N . PRO A 1 107 ? -12.185 -8.726 3.761 1.00 94.06 107 PRO A N 1
ATOM 846 C CA . PRO A 1 107 ? -13.209 -8.470 4.779 1.00 94.06 107 PRO A CA 1
ATOM 847 C C . PRO A 1 107 ? -13.500 -6.986 5.016 1.00 94.06 107 PRO A C 1
ATOM 849 O O . PRO A 1 107 ? -14.660 -6.605 5.134 1.00 94.06 107 PRO A O 1
ATOM 852 N N . TRP A 1 108 ? -12.465 -6.137 5.003 1.00 94.50 108 TRP A N 1
ATOM 853 C CA . TRP A 1 108 ? -12.639 -4.686 5.126 1.00 94.50 108 TRP A CA 1
ATOM 854 C C . TRP A 1 108 ? -13.470 -4.073 3.987 1.00 94.50 108 TRP A C 1
ATOM 856 O O . TRP A 1 108 ? -14.260 -3.172 4.229 1.00 94.50 108 TRP A O 1
ATOM 866 N N . VAL A 1 109 ? -13.342 -4.568 2.753 1.00 93.75 109 VAL A N 1
ATOM 867 C CA . VAL A 1 109 ? -14.131 -4.058 1.618 1.00 93.75 109 VAL A CA 1
ATOM 868 C C . VAL A 1 109 ? -15.577 -4.552 1.683 1.00 93.75 109 VAL A C 1
ATOM 870 O O . VAL A 1 109 ? -16.494 -3.813 1.338 1.00 93.75 109 VAL A O 1
ATOM 873 N N . LEU A 1 110 ? -15.793 -5.791 2.133 1.00 91.88 110 LEU A N 1
ATOM 874 C CA . LEU A 1 110 ? -17.124 -6.401 2.193 1.00 91.88 110 LEU A CA 1
ATOM 875 C C . LEU A 1 110 ? -17.960 -5.929 3.388 1.00 91.88 110 LEU A C 1
ATOM 877 O O . LEU A 1 110 ? -19.174 -5.778 3.265 1.00 91.88 110 LEU A O 1
ATOM 881 N N . TYR A 1 111 ? -17.318 -5.744 4.540 1.00 85.69 111 TYR A N 1
ATOM 882 C CA . TYR A 1 111 ? -17.989 -5.559 5.829 1.00 85.69 111 TYR A CA 1
ATOM 883 C C . TYR A 1 111 ? -17.393 -4.433 6.670 1.00 85.69 111 TYR A C 1
ATOM 885 O O . TYR A 1 111 ? -17.836 -4.238 7.799 1.00 85.69 111 TYR A O 1
ATOM 893 N N . GLY A 1 112 ? -16.376 -3.723 6.171 1.00 71.75 112 GLY A N 1
ATOM 894 C CA . GLY A 1 112 ? -15.767 -2.620 6.901 1.00 71.75 112 GLY A CA 1
ATOM 895 C C . GLY A 1 112 ? -16.813 -1.557 7.195 1.00 71.75 112 GLY A C 1
ATOM 896 O O . GLY A 1 112 ? -17.297 -0.872 6.294 1.00 71.75 112 GLY A O 1
ATOM 897 N N . GLU A 1 113 ? -17.180 -1.423 8.465 1.00 61.97 113 GLU A N 1
ATOM 898 C CA . GLU A 1 113 ? -17.992 -0.301 8.901 1.00 61.97 113 GLU A CA 1
ATOM 899 C C . GLU A 1 113 ? -17.178 0.981 8.710 1.00 61.97 113 GLU A C 1
ATOM 901 O O . GLU A 1 113 ? -16.025 1.080 9.140 1.00 61.97 113 GLU A O 1
ATOM 906 N N . VAL A 1 114 ? -17.778 1.990 8.075 1.00 56.22 114 VAL A N 1
ATOM 907 C CA . VAL A 1 114 ? -17.213 3.339 8.071 1.00 56.22 114 VAL A CA 1
ATOM 908 C C . VAL A 1 114 ? -17.341 3.868 9.496 1.00 56.22 114 VAL A C 1
ATOM 910 O O . VAL A 1 114 ? -18.382 4.395 9.886 1.00 56.22 114 VAL A O 1
ATOM 913 N N . GLN A 1 115 ? -16.290 3.695 10.295 1.00 51.97 115 GLN A N 1
ATOM 914 C CA . GLN A 1 115 ? -16.159 4.353 11.590 1.00 51.97 115 GLN A CA 1
ATOM 915 C C . GLN A 1 115 ? -15.989 5.849 11.312 1.00 51.97 115 GLN A C 1
ATOM 917 O O . GLN A 1 115 ? -14.886 6.331 11.066 1.00 51.97 115 GL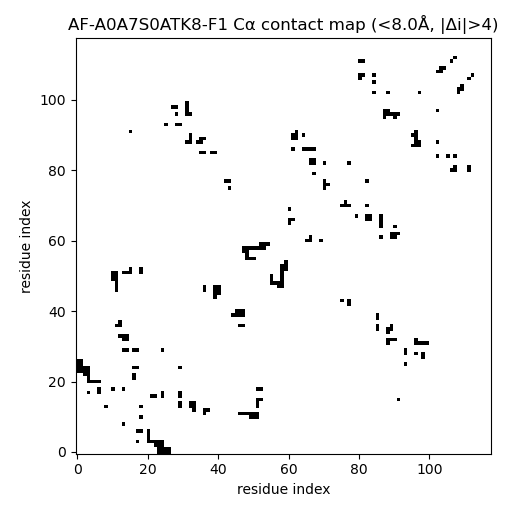N A O 1
ATOM 922 N N . VAL A 1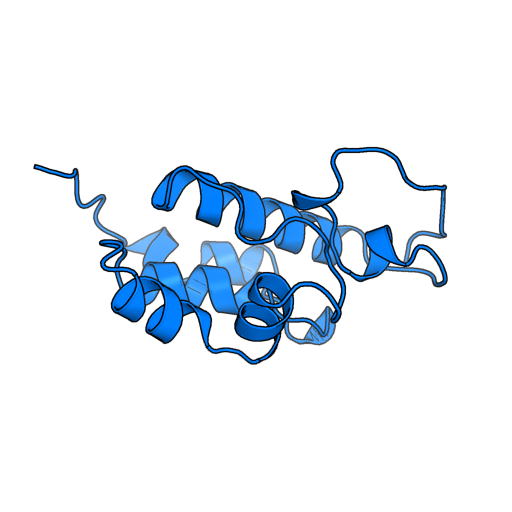 116 ? -17.106 6.579 11.266 1.00 46.62 116 VAL A N 1
ATOM 923 C CA . VAL A 1 116 ? -17.086 8.038 11.144 1.00 46.62 116 VAL A CA 1
ATOM 924 C C . VAL A 1 116 ? -16.368 8.578 12.387 1.00 46.62 116 VAL A C 1
ATOM 926 O O . VAL A 1 116 ? -16.806 8.262 13.499 1.00 46.62 116 VAL A O 1
ATOM 929 N N . PRO A 1 117 ? -15.274 9.348 12.243 1.00 46.09 117 PRO A N 1
ATOM 930 C CA . PRO A 1 117 ? -14.635 9.982 13.389 1.00 46.09 117 PRO A CA 1
ATOM 931 C C . PRO A 1 117 ? -15.669 10.831 14.140 1.00 46.09 117 PRO A C 1
ATOM 933 O O . PRO A 1 117 ? -16.456 11.537 13.506 1.00 46.09 117 PRO A O 1
ATOM 936 N N . ARG A 1 118 ? -15.696 10.724 15.474 1.00 43.09 118 ARG A N 1
ATOM 937 C CA . ARG A 1 118 ? -16.486 11.634 16.317 1.00 43.09 118 ARG A CA 1
ATOM 938 C C . ARG A 1 118 ? -15.892 13.033 16.318 1.00 43.09 118 ARG A C 1
ATOM 940 O O . ARG A 1 118 ? -14.646 13.129 16.311 1.00 43.09 118 ARG A O 1
#

Nearest PDB structures (foldseek):
  3uc4-assembly1_A  TM=7.234E-01  e=7.133E-06  Arabidopsis thaliana
  3udb-assembly7_D  TM=7.208E-01  e=9.773E-06  Arabidopsis thaliana
  4mne-assembly1_C  TM=7.053E-01  e=1.181E-05  Homo sapiens
  3udb-assembly7_F  TM=7.089E-01  e=1.519E-05  Arabidopsis thaliana
  9axm-assembly1_B  TM=6.843E-01  e=3.234E-05  Homo sapiens

Organism: NCBI:txid265543

InterPro domains:
  IPR000719 Protein kinase domain [PF00069] (5-109)
  IPR000719 Protein kinase domain [PS50011] (1-109)
  IPR011009 Protein kinase-like domain superfamily [SSF56112] (5-110)

Foldseek 3Di:
DAAQDDADDQQLLFALCNLVSPGDDDPQLRVLSSVLQVLCCVQQVDGQWRHCDPVTPSNVCLQVLNQLVVCVVVVRDDDPQSSVLSSLSSHNDSVSHDGPVRSCVRCCNVPNDPPDDD

Sequence (118 aa):
MMKPQGVCGKHNYMSPEIYRNERPFDGFAIDLWAAGVILYIMLTGFPPYDNANMADQRFRIIVEGNLVEQLKAWDINVSDEAGNLMQSMLRLDPAERLTLAQVMAHPWVLYGEVQVPR

Mean predicted aligned error: 4.74 Å